Protein AF-A0A377TZC9-F1 (afdb_monomer_lite)

Secondary structure (DSSP, 8-state):
---SSHHHHHHHHHTSS------HHHHTT-TTS-----SS------------TT----HHHHHHHHHHHHHHHHHHHHHHHTT-

Foldseek 3Di:
DDDDDPVVVVVVVLVDVDDDDDDPLCQPVDPSDDDDDDPPPPDDDDDDDDDDPPDDQDPVNVVVVVVVVVVVVVSVVVSVVVVD

Sequence (84 aa):
MEANSIGAVLSVIRSTTLATLLPAAIAGQFDDVVAIELRPALLQRTACLLQRQGAWQSAAAREFITLARENSITIEQENRQSLA

Radius of gyration: 16.7 Å; chains: 1; bounding box: 38×23×42 Å

Structure (mmCIF, N/CA/C/O backbone):
data_AF-A0A377TZC9-F1
#
_entry.id   AF-A0A377TZC9-F1
#
loop_
_atom_site.group_PDB
_atom_site.id
_atom_site.type_symbol
_atom_site.label_atom_id
_atom_site.label_alt_id
_atom_site.label_comp_id
_atom_site.label_asym_id
_atom_site.label_entity_id
_atom_site.label_seq_id
_atom_site.pdbx_PDB_ins_code
_atom_site.Cartn_x
_atom_site.Cartn_y
_atom_site.Cartn_z
_atom_site.occupancy
_atom_site.B_iso_or_equiv
_atom_site.auth_seq_id
_atom_site.auth_comp_id
_atom_site.auth_asym_id
_atom_site.auth_atom_id
_atom_site.pdbx_PDB_model_num
ATOM 1 N N . MET A 1 1 ? 17.413 -12.355 -5.066 1.00 82.19 1 MET A N 1
ATOM 2 C CA . MET A 1 1 ? 17.621 -11.216 -4.147 1.00 82.19 1 MET A CA 1
ATOM 3 C C . MET A 1 1 ? 16.591 -11.325 -3.043 1.00 82.19 1 MET A C 1
ATOM 5 O O . MET A 1 1 ? 15.449 -11.637 -3.355 1.00 82.19 1 MET A O 1
ATOM 9 N N . GLU A 1 2 ? 16.979 -11.061 -1.800 1.00 88.62 2 GLU A N 1
ATOM 10 C CA . GLU A 1 2 ? 16.060 -11.007 -0.662 1.00 88.62 2 GLU A CA 1
ATOM 11 C C . GLU A 1 2 ? 16.099 -9.607 -0.049 1.00 88.62 2 GLU A C 1
ATOM 13 O O . GLU A 1 2 ? 17.169 -9.058 0.202 1.00 88.62 2 GLU A O 1
ATOM 18 N N . ALA A 1 3 ? 14.926 -9.015 0.145 1.00 91.12 3 ALA A N 1
ATOM 19 C CA . ALA A 1 3 ? 14.743 -7.729 0.800 1.00 91.12 3 ALA A CA 1
ATOM 20 C C . ALA A 1 3 ? 13.381 -7.729 1.498 1.00 91.12 3 ALA A C 1
ATOM 22 O O . ALA A 1 3 ? 12.414 -8.287 0.985 1.00 91.12 3 ALA A O 1
ATOM 23 N N . ASN A 1 4 ? 13.301 -7.092 2.664 1.00 91.94 4 ASN A N 1
ATOM 24 C CA . ASN A 1 4 ? 12.092 -7.039 3.490 1.00 91.94 4 ASN A CA 1
ATOM 25 C C . ASN A 1 4 ? 11.373 -5.679 3.423 1.00 91.94 4 ASN A C 1
ATOM 27 O O . ASN A 1 4 ? 10.454 -5.430 4.200 1.00 91.94 4 ASN A O 1
ATOM 31 N N . SER A 1 5 ? 11.786 -4.792 2.513 1.00 91.69 5 SER A N 1
ATOM 32 C CA . SER A 1 5 ? 11.146 -3.496 2.300 1.00 91.69 5 SER A CA 1
ATOM 33 C C . SER A 1 5 ? 11.231 -3.050 0.843 1.00 91.69 5 SER A C 1
ATOM 35 O O . SER A 1 5 ? 12.190 -3.355 0.132 1.00 91.69 5 SER A O 1
ATOM 37 N N . ILE A 1 6 ? 10.235 -2.274 0.411 1.00 91.19 6 ILE A N 1
ATOM 38 C CA . ILE A 1 6 ? 10.223 -1.656 -0.921 1.00 91.19 6 ILE A CA 1
ATOM 39 C C . ILE A 1 6 ? 11.395 -0.681 -1.069 1.00 91.19 6 ILE A C 1
ATOM 41 O O . ILE A 1 6 ? 12.071 -0.709 -2.089 1.00 91.19 6 ILE A O 1
ATOM 45 N N . GLY A 1 7 ? 11.704 0.112 -0.036 1.00 91.12 7 GLY A N 1
ATOM 46 C CA . GLY A 1 7 ? 12.836 1.045 -0.060 1.00 91.12 7 GLY A CA 1
ATOM 47 C C . GLY A 1 7 ? 14.185 0.360 -0.312 1.00 91.12 7 GLY A C 1
ATOM 48 O O . GLY A 1 7 ? 14.996 0.868 -1.083 1.00 91.12 7 GLY A O 1
ATOM 49 N N . ALA A 1 8 ? 14.409 -0.827 0.265 1.00 93.25 8 ALA A N 1
ATOM 50 C CA . ALA A 1 8 ? 15.617 -1.608 -0.002 1.00 93.25 8 ALA A CA 1
ATOM 51 C C . ALA A 1 8 ? 15.674 -2.101 -1.457 1.00 93.25 8 ALA A C 1
ATOM 53 O O . ALA A 1 8 ? 16.719 -2.003 -2.096 1.00 93.25 8 ALA A O 1
ATOM 54 N N . VAL A 1 9 ? 14.548 -2.578 -2.002 1.00 93.38 9 VAL A N 1
ATOM 55 C CA . VAL A 1 9 ? 14.456 -2.967 -3.419 1.00 93.38 9 VAL A CA 1
ATOM 56 C C . VAL A 1 9 ? 14.727 -1.770 -4.332 1.00 93.38 9 VAL A C 1
ATOM 58 O O . VAL A 1 9 ? 15.524 -1.893 -5.260 1.00 93.38 9 VAL A O 1
ATOM 61 N N . LEU A 1 10 ? 14.132 -0.609 -4.038 1.00 92.38 10 LEU A N 1
ATOM 62 C CA . LEU A 1 10 ? 14.350 0.633 -4.784 1.00 92.38 10 LEU A CA 1
ATOM 63 C C . LEU A 1 10 ? 15.828 1.038 -4.787 1.00 92.38 10 LEU A C 1
ATOM 65 O O . LEU A 1 10 ? 16.382 1.333 -5.838 1.00 92.38 10 LEU A O 1
ATOM 69 N N . SER A 1 11 ? 16.498 0.983 -3.635 1.00 92.62 11 SER A N 1
ATOM 70 C CA . SER A 1 11 ? 17.932 1.288 -3.532 1.00 92.62 11 SER A CA 1
ATOM 71 C C . SER A 1 11 ? 18.800 0.390 -4.432 1.00 92.62 11 SER A C 1
ATOM 73 O O . SER A 1 11 ? 19.729 0.863 -5.092 1.00 92.62 11 SER A O 1
ATOM 75 N N . VAL A 1 12 ? 18.465 -0.902 -4.530 1.00 93.88 12 VAL A N 1
ATOM 76 C CA . VAL A 1 12 ? 19.192 -1.842 -5.398 1.00 93.88 12 VAL A CA 1
ATOM 77 C C . VAL A 1 12 ? 18.945 -1.561 -6.876 1.00 93.88 12 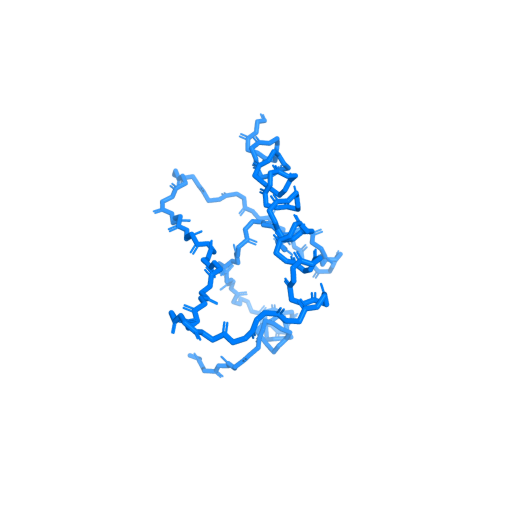VAL A C 1
ATOM 79 O O . VAL A 1 12 ? 19.901 -1.514 -7.647 1.00 93.88 12 VAL A O 1
ATOM 82 N N . ILE A 1 13 ? 17.699 -1.345 -7.301 1.00 93.69 13 ILE A N 1
ATOM 83 C CA . ILE A 1 13 ? 17.431 -1.080 -8.726 1.00 93.69 13 ILE A CA 1
ATOM 84 C C . ILE A 1 13 ? 18.006 0.269 -9.182 1.00 93.69 13 ILE A C 1
ATOM 86 O O . ILE A 1 13 ? 18.384 0.401 -10.336 1.00 93.69 13 ILE A O 1
ATOM 90 N N . ARG A 1 14 ? 18.165 1.249 -8.279 1.00 91.69 14 ARG A N 1
ATOM 91 C CA . ARG A 1 14 ? 18.835 2.530 -8.582 1.00 91.69 14 ARG A CA 1
ATOM 92 C C . ARG A 1 14 ? 20.324 2.390 -8.880 1.00 91.69 14 ARG A C 1
ATOM 94 O O . ARG A 1 14 ? 20.886 3.205 -9.600 1.00 91.69 14 ARG A O 1
ATOM 101 N N . SER A 1 15 ? 20.976 1.406 -8.269 1.00 93.00 15 SER A N 1
ATOM 102 C CA . SER A 1 15 ? 22.428 1.212 -8.341 1.00 93.00 15 SER A CA 1
ATOM 103 C C . SER A 1 15 ? 22.835 0.068 -9.275 1.00 93.00 15 SER A C 1
ATOM 105 O O . SER A 1 15 ? 24.018 -0.252 -9.381 1.00 93.00 15 SER A O 1
ATOM 107 N N . THR A 1 16 ? 21.872 -0.552 -9.964 1.00 93.31 16 THR A N 1
ATOM 108 C CA . THR A 1 16 ? 22.091 -1.713 -10.836 1.00 93.31 16 THR A CA 1
ATOM 109 C C . THR A 1 16 ? 21.253 -1.620 -12.114 1.00 93.31 16 THR A C 1
ATOM 111 O O . THR A 1 16 ? 20.494 -0.680 -12.311 1.00 93.31 16 THR A O 1
ATOM 114 N N . THR A 1 17 ? 21.382 -2.604 -13.006 1.00 93.25 17 THR A N 1
ATOM 115 C CA . THR A 1 17 ? 20.554 -2.735 -14.220 1.00 93.25 17 THR A CA 1
ATOM 116 C C . THR A 1 17 ? 19.301 -3.590 -14.005 1.00 93.25 17 THR A C 1
ATOM 118 O O . THR A 1 17 ? 18.653 -4.003 -14.967 1.00 93.25 17 THR A O 1
ATOM 121 N N . LEU A 1 18 ? 18.970 -3.912 -12.751 1.00 94.50 18 LEU A N 1
ATOM 122 C CA . LEU A 1 18 ? 17.801 -4.717 -12.416 1.00 94.50 18 LEU A CA 1
ATOM 123 C C . LEU A 1 18 ? 16.523 -3.874 -12.450 1.00 94.50 18 LEU A C 1
ATOM 125 O O . LEU A 1 18 ? 16.532 -2.684 -12.153 1.00 94.50 18 LEU A O 1
ATOM 129 N N . ALA A 1 19 ? 15.404 -4.532 -12.740 1.00 93.06 19 ALA A N 1
ATOM 130 C CA . ALA A 1 19 ? 14.066 -3.961 -12.651 1.00 93.06 19 ALA A CA 1
ATOM 131 C C . ALA A 1 19 ? 13.206 -4.787 -11.688 1.00 93.06 19 ALA A C 1
ATOM 133 O O . ALA A 1 19 ? 13.521 -5.938 -11.377 1.00 93.06 19 ALA A O 1
ATOM 134 N N . THR A 1 20 ? 12.107 -4.203 -11.216 1.00 91.75 20 THR A N 1
ATOM 135 C 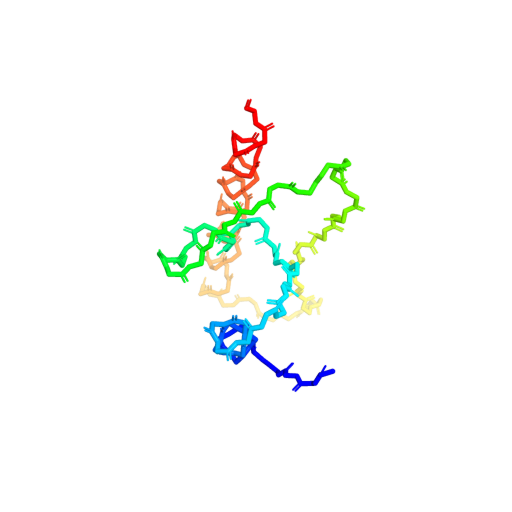CA . THR A 1 20 ? 11.183 -4.868 -10.294 1.00 91.75 20 THR A CA 1
ATOM 136 C C . THR A 1 20 ? 9.733 -4.547 -10.631 1.00 91.75 20 THR A C 1
ATOM 138 O O . THR A 1 20 ? 9.440 -3.532 -11.260 1.00 91.75 20 THR A O 1
ATOM 141 N N . LEU A 1 21 ? 8.824 -5.412 -10.185 1.00 90.56 21 LEU A N 1
ATOM 142 C CA . LEU A 1 21 ? 7.385 -5.183 -10.245 1.00 90.56 21 LEU A CA 1
ATOM 143 C C . LEU A 1 21 ? 6.911 -4.637 -8.898 1.00 90.56 21 LEU A C 1
ATOM 145 O O . LEU A 1 21 ? 7.121 -5.265 -7.858 1.00 90.56 21 LEU A O 1
ATOM 149 N N . LEU A 1 22 ? 6.243 -3.485 -8.927 1.00 88.00 22 LEU A N 1
ATOM 150 C CA . LEU A 1 22 ? 5.641 -2.852 -7.755 1.00 88.00 22 LEU A CA 1
ATOM 151 C C . LEU A 1 22 ? 4.119 -2.768 -7.910 1.00 88.00 22 LEU A C 1
ATOM 153 O O . LEU A 1 22 ? 3.615 -2.741 -9.034 1.00 88.00 22 LEU A O 1
ATOM 157 N N . PRO A 1 23 ? 3.368 -2.705 -6.797 1.00 85.94 23 PRO A N 1
ATOM 158 C CA . PRO A 1 23 ? 1.964 -2.320 -6.845 1.00 85.94 23 PRO A CA 1
ATOM 159 C C . PRO A 1 23 ? 1.800 -0.957 -7.530 1.00 85.94 23 PRO A C 1
ATOM 161 O O . PRO A 1 23 ? 2.511 -0.010 -7.191 1.00 85.94 23 PRO A O 1
ATOM 164 N N . ALA A 1 24 ? 0.839 -0.851 -8.453 1.00 82.25 24 ALA A N 1
ATOM 165 C CA . ALA A 1 24 ? 0.592 0.370 -9.228 1.00 82.25 24 ALA A CA 1
ATOM 166 C C . ALA A 1 24 ? 0.411 1.610 -8.333 1.00 82.25 24 ALA A C 1
ATOM 168 O O . ALA A 1 24 ? 1.013 2.645 -8.598 1.00 82.25 24 ALA A O 1
ATOM 169 N N . ALA A 1 25 ? -0.285 1.444 -7.203 1.00 82.81 25 ALA A N 1
ATOM 170 C CA . ALA A 1 25 ? -0.563 2.497 -6.226 1.00 82.81 25 ALA A CA 1
ATOM 171 C C . ALA A 1 25 ? 0.683 3.209 -5.661 1.00 82.81 25 ALA A C 1
ATOM 173 O O . ALA A 1 25 ? 0.563 4.308 -5.128 1.00 82.81 25 ALA A O 1
ATOM 174 N N . ILE A 1 26 ? 1.868 2.591 -5.739 1.00 84.75 26 ILE A N 1
ATOM 175 C CA . ILE A 1 26 ? 3.117 3.187 -5.241 1.00 84.75 26 ILE A CA 1
ATOM 176 C C . ILE A 1 26 ? 4.176 3.378 -6.326 1.00 84.75 26 ILE A C 1
ATOM 178 O O . ILE A 1 26 ? 5.175 4.040 -6.078 1.00 84.75 26 ILE A O 1
ATOM 182 N N . ALA A 1 27 ? 3.999 2.805 -7.519 1.00 85.50 27 ALA A N 1
ATOM 183 C CA . ALA A 1 27 ? 5.035 2.819 -8.551 1.00 85.50 27 ALA A CA 1
ATOM 184 C C . ALA A 1 27 ? 5.389 4.245 -9.012 1.00 85.50 27 ALA A C 1
ATOM 186 O O . ALA A 1 27 ? 6.553 4.519 -9.285 1.00 85.50 27 ALA A O 1
ATOM 187 N N . GLY A 1 28 ? 4.403 5.148 -9.047 1.00 81.75 28 GLY A N 1
ATOM 188 C CA . GLY A 1 28 ? 4.579 6.550 -9.442 1.00 81.75 28 GLY A CA 1
ATOM 189 C C . GLY A 1 28 ? 5.004 7.503 -8.320 1.00 81.75 28 GLY A C 1
ATOM 190 O O . GLY A 1 28 ? 5.116 8.695 -8.567 1.00 81.75 28 GLY A O 1
ATOM 191 N N . GLN A 1 29 ? 5.223 7.019 -7.093 1.00 85.81 29 GLN A N 1
ATOM 192 C CA . GLN A 1 29 ? 5.567 7.874 -5.943 1.00 85.81 29 GLN A CA 1
ATOM 193 C C . GLN A 1 29 ? 7.074 8.160 -5.815 1.00 85.81 29 GLN A C 1
ATOM 195 O O . GLN A 1 29 ? 7.510 8.748 -4.827 1.00 85.81 29 GLN A O 1
ATOM 200 N N . PHE A 1 30 ? 7.884 7.700 -6.770 1.00 85.44 30 PHE A N 1
ATOM 201 C CA . PHE A 1 30 ? 9.342 7.738 -6.694 1.00 85.44 30 PHE A CA 1
ATOM 202 C C . PHE A 1 30 ? 9.911 8.455 -7.926 1.00 85.44 30 PHE A C 1
ATOM 204 O O . PHE A 1 30 ? 9.970 7.872 -9.004 1.00 85.44 30 PHE A O 1
ATOM 211 N N . ASP A 1 31 ? 10.342 9.707 -7.757 1.00 83.38 31 ASP A N 1
ATOM 212 C CA . ASP A 1 31 ? 10.752 10.607 -8.856 1.00 83.38 31 ASP A CA 1
ATOM 213 C C . ASP A 1 31 ? 11.990 10.141 -9.641 1.00 83.38 31 ASP A C 1
ATOM 215 O O . ASP A 1 31 ? 12.257 10.559 -10.764 1.00 83.38 31 ASP A O 1
ATOM 219 N N . ASP A 1 32 ? 12.784 9.283 -9.024 1.00 85.00 32 ASP A N 1
ATOM 220 C CA . ASP A 1 32 ? 14.094 8.821 -9.463 1.00 85.00 32 ASP A CA 1
ATOM 221 C C . ASP A 1 32 ? 14.062 7.370 -9.987 1.00 85.00 32 ASP A C 1
ATOM 223 O O . ASP A 1 32 ? 15.104 6.725 -10.126 1.00 85.00 32 ASP A O 1
ATOM 227 N N . VAL A 1 33 ? 12.865 6.850 -10.287 1.00 86.94 33 VAL A N 1
ATOM 228 C CA . VAL A 1 33 ? 12.640 5.658 -11.121 1.00 86.94 33 VAL A CA 1
ATOM 229 C C . VAL A 1 33 ? 11.525 5.913 -12.130 1.00 86.94 33 VAL A C 1
ATOM 231 O O . VAL A 1 33 ? 10.601 6.681 -11.892 1.00 86.94 33 VAL A O 1
ATOM 234 N N . VAL A 1 34 ? 11.591 5.224 -13.268 1.00 88.88 34 VAL A N 1
ATOM 235 C CA . VAL A 1 34 ? 10.538 5.281 -14.286 1.00 88.88 34 VAL A CA 1
ATOM 236 C C . VAL A 1 34 ? 9.612 4.082 -14.112 1.00 88.88 34 VAL A C 1
ATOM 238 O O . VAL A 1 34 ? 10.051 2.934 -14.197 1.00 88.88 34 VAL A O 1
ATOM 241 N N . ALA A 1 35 ? 8.326 4.345 -13.888 1.00 89.25 35 ALA A N 1
ATOM 242 C CA . ALA A 1 35 ? 7.295 3.316 -13.887 1.00 89.25 35 ALA A CA 1
ATOM 243 C C . ALA A 1 35 ? 6.904 2.957 -15.330 1.00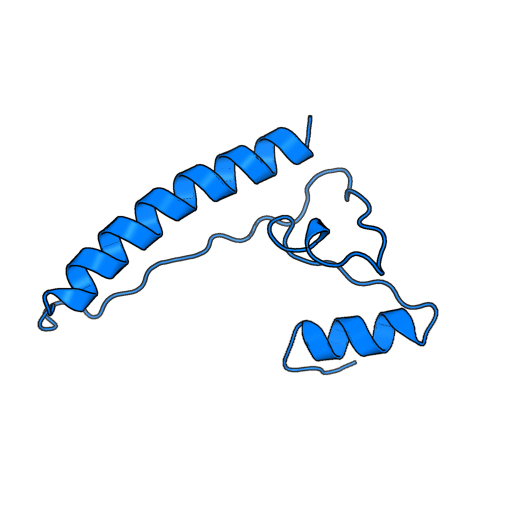 89.25 35 ALA A C 1
ATOM 245 O O . ALA A 1 35 ? 6.584 3.832 -16.133 1.00 89.25 35 ALA A O 1
ATOM 246 N N . ILE A 1 36 ? 6.921 1.663 -15.653 1.00 88.31 36 ILE A N 1
ATOM 247 C CA . ILE A 1 36 ? 6.496 1.132 -16.954 1.00 88.31 36 ILE A CA 1
ATOM 248 C C . ILE A 1 36 ? 5.283 0.235 -16.725 1.00 88.31 36 ILE A C 1
ATOM 250 O O . ILE A 1 36 ? 5.312 -0.654 -15.873 1.00 88.31 36 ILE A O 1
ATOM 254 N N . GLU A 1 37 ? 4.217 0.462 -17.490 1.00 85.00 37 GLU A N 1
ATOM 255 C CA . GLU A 1 37 ? 2.999 -0.338 -17.401 1.00 85.00 37 GLU A CA 1
ATOM 256 C C . GLU A 1 37 ? 3.240 -1.771 -17.907 1.00 85.00 37 GLU A C 1
ATOM 258 O O . GLU A 1 37 ? 3.762 -1.987 -19.004 1.00 85.00 37 GLU A O 1
ATOM 263 N N . LEU A 1 38 ? 2.828 -2.769 -17.120 1.00 84.69 38 LEU A N 1
ATOM 264 C CA . LEU A 1 38 ? 2.874 -4.171 -17.528 1.00 84.69 38 LEU A CA 1
ATOM 265 C C . LEU A 1 38 ? 1.593 -4.535 -18.291 1.00 84.69 38 LEU A C 1
ATOM 267 O O . LEU A 1 38 ? 0.514 -4.576 -17.697 1.00 84.69 38 LEU A O 1
ATOM 271 N N . ARG A 1 39 ? 1.713 -4.848 -19.588 1.00 84.69 39 ARG A N 1
ATOM 272 C CA . ARG A 1 39 ? 0.586 -5.273 -20.436 1.00 84.69 39 ARG A CA 1
ATOM 273 C C . ARG A 1 39 ? 0.707 -6.749 -20.856 1.00 84.69 39 ARG A C 1
ATOM 275 O O . ARG A 1 39 ? 1.758 -7.132 -21.370 1.00 84.69 39 ARG A O 1
ATOM 282 N N . PRO A 1 40 ? -0.357 -7.568 -20.708 1.00 80.12 40 PRO A N 1
ATOM 283 C CA . PRO A 1 40 ? -1.624 -7.249 -20.039 1.00 80.12 40 PRO A CA 1
ATOM 284 C C . PRO A 1 40 ? -1.448 -7.144 -18.513 1.00 80.12 40 PRO A C 1
ATOM 286 O O . PRO A 1 40 ? -0.448 -7.608 -17.965 1.00 80.12 40 PRO A O 1
ATOM 289 N N . ALA A 1 41 ? -2.422 -6.556 -17.814 1.00 75.31 41 ALA A N 1
ATOM 290 C CA . ALA A 1 41 ? -2.403 -6.461 -16.354 1.00 75.31 41 ALA A CA 1
ATOM 291 C C . ALA A 1 41 ? -2.592 -7.854 -15.716 1.00 75.31 41 ALA A C 1
ATOM 293 O O . ALA A 1 41 ? -3.703 -8.271 -15.400 1.00 75.31 41 ALA A O 1
ATOM 294 N N . LEU A 1 42 ? -1.494 -8.598 -15.565 1.00 69.75 42 LEU A N 1
ATOM 295 C CA . LEU A 1 42 ? -1.509 -10.014 -15.170 1.00 69.75 42 LEU A CA 1
ATOM 296 C C . LEU A 1 42 ? -1.612 -10.240 -13.656 1.00 69.75 42 LEU A C 1
ATOM 298 O O . LEU A 1 42 ? -1.986 -11.326 -13.221 1.00 69.75 42 LEU A O 1
ATOM 302 N N . LEU A 1 43 ? -1.239 -9.248 -12.845 1.00 78.75 43 LEU A N 1
ATOM 303 C CA . LEU A 1 43 ? -0.991 -9.424 -11.413 1.00 78.75 43 LEU A CA 1
ATOM 304 C C . LEU A 1 43 ? -1.861 -8.473 -10.596 1.00 78.75 43 LEU A C 1
ATOM 306 O O . LEU A 1 43 ? -1.517 -7.311 -10.400 1.00 78.75 43 LEU A O 1
ATOM 310 N N . GLN A 1 44 ? -2.977 -8.995 -10.094 1.00 79.88 44 GLN A N 1
ATOM 311 C CA . GLN A 1 44 ? -3.871 -8.286 -9.182 1.00 79.88 44 GLN A CA 1
ATOM 312 C C . GLN A 1 44 ? -3.719 -8.851 -7.771 1.00 79.88 44 GLN A C 1
ATOM 314 O O . GLN A 1 44 ? -3.690 -10.067 -7.570 1.00 79.88 44 GLN A O 1
ATOM 319 N N . ARG A 1 45 ? -3.604 -7.965 -6.781 1.00 84.44 45 ARG A N 1
ATOM 320 C CA . ARG A 1 45 ? -3.586 -8.331 -5.361 1.00 84.44 45 ARG A CA 1
ATOM 321 C C . ARG A 1 45 ? -4.632 -7.511 -4.627 1.00 84.44 45 ARG A C 1
ATOM 323 O O . ARG A 1 45 ? -4.676 -6.295 -4.777 1.00 84.44 45 ARG A O 1
ATOM 330 N N . THR A 1 46 ? -5.439 -8.176 -3.810 1.00 87.19 46 THR A N 1
ATOM 331 C CA . THR A 1 46 ? -6.466 -7.526 -2.992 1.00 87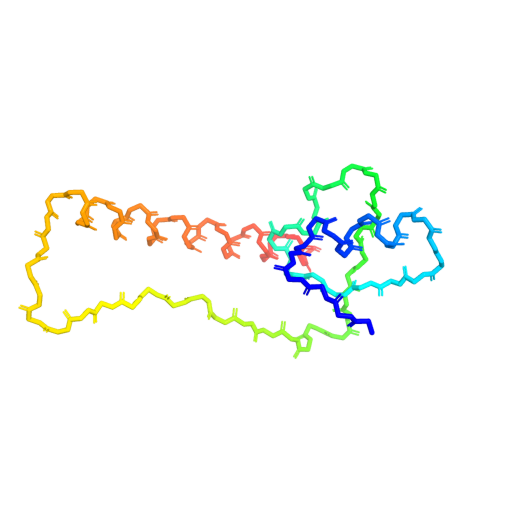.19 46 THR A CA 1
ATOM 332 C C . THR A 1 46 ? -5.900 -7.224 -1.612 1.00 87.19 46 THR A C 1
ATOM 334 O O . THR A 1 46 ? -5.479 -8.133 -0.896 1.00 87.19 46 THR A O 1
ATOM 337 N N . ALA A 1 47 ? -5.888 -5.948 -1.230 1.00 90.00 47 ALA A N 1
ATOM 338 C CA . ALA A 1 47 ? -5.649 -5.564 0.155 1.00 90.00 47 ALA A CA 1
ATOM 339 C C . ALA A 1 47 ? -6.889 -5.913 0.993 1.00 90.00 47 ALA A C 1
ATOM 341 O O . ALA A 1 47 ? -8.009 -5.560 0.627 1.00 90.00 47 ALA A O 1
ATOM 342 N N . CYS A 1 48 ? -6.692 -6.601 2.118 1.00 92.75 48 CYS A N 1
ATOM 343 C CA . CYS A 1 48 ? -7.779 -7.053 2.985 1.00 92.75 48 CYS A CA 1
ATOM 344 C C . CYS A 1 48 ? -7.671 -6.412 4.369 1.00 92.75 48 CYS A C 1
ATOM 346 O O . CYS A 1 48 ? -6.606 -6.428 4.986 1.00 92.75 48 CYS A O 1
ATOM 348 N N . LEU A 1 49 ? -8.795 -5.919 4.891 1.00 94.00 49 LEU A N 1
ATOM 349 C CA . LEU A 1 49 ? -8.905 -5.477 6.278 1.00 94.00 49 LEU A CA 1
ATOM 350 C C . LEU A 1 49 ? -9.365 -6.647 7.152 1.00 94.00 49 LEU A C 1
ATOM 352 O O . LEU A 1 49 ? -10.517 -7.071 7.073 1.00 94.00 49 LEU A O 1
ATOM 356 N N . LEU A 1 50 ? -8.466 -7.175 7.982 1.00 94.25 50 LEU A N 1
ATOM 357 C CA . LEU A 1 50 ? -8.741 -8.325 8.843 1.00 94.25 50 LEU A CA 1
ATOM 358 C C . LEU A 1 50 ? -9.093 -7.882 10.265 1.00 94.25 50 LEU A C 1
ATOM 360 O O . LEU A 1 50 ? -8.469 -6.982 10.824 1.00 94.25 50 LEU A O 1
ATOM 364 N N . GLN A 1 51 ? -10.086 -8.540 10.864 1.00 91.25 51 GLN A N 1
ATOM 365 C CA . GLN A 1 51 ? -10.521 -8.282 12.236 1.00 91.25 51 GLN A CA 1
ATOM 366 C C . GLN A 1 51 ? -10.741 -9.591 12.981 1.00 91.25 51 GLN A C 1
ATOM 368 O O . GLN A 1 51 ? -11.257 -10.561 12.427 1.00 91.25 51 GLN A O 1
ATOM 373 N N . ARG A 1 52 ? -10.388 -9.606 14.268 1.00 92.81 52 ARG A N 1
ATOM 374 C CA . ARG A 1 52 ? -10.690 -10.739 15.142 1.00 92.81 52 ARG A CA 1
ATOM 375 C C . ARG A 1 52 ? -12.174 -10.723 15.503 1.00 92.81 52 ARG A C 1
ATOM 377 O O . ARG A 1 52 ? -12.668 -9.747 16.068 1.00 92.81 52 ARG A O 1
ATOM 384 N N . GLN A 1 53 ? -12.869 -11.819 15.216 1.00 92.38 53 GLN A N 1
ATOM 385 C CA . GLN A 1 53 ? -14.279 -11.980 15.559 1.00 92.38 53 GLN A CA 1
ATOM 386 C C . GLN A 1 53 ? -14.496 -11.827 17.074 1.00 92.38 53 GLN A C 1
ATOM 388 O O . GLN A 1 53 ? -13.749 -12.386 17.877 1.00 92.38 53 GLN A O 1
ATOM 393 N N . GLY A 1 54 ? -15.504 -11.041 17.461 1.00 90.62 54 GLY A N 1
ATOM 394 C CA . GLY A 1 54 ? -15.859 -10.812 18.867 1.00 90.62 54 GLY A CA 1
ATOM 395 C C . GLY A 1 54 ? -14.854 -9.976 19.670 1.00 90.62 54 GLY A C 1
ATOM 396 O O . GLY A 1 54 ? -15.008 -9.845 20.881 1.00 90.62 54 GLY A O 1
ATOM 397 N N . ALA A 1 55 ? -13.818 -9.411 19.040 1.00 90.50 55 ALA A N 1
ATOM 398 C CA . ALA A 1 55 ? -12.904 -8.502 19.720 1.00 90.50 55 ALA A CA 1
ATOM 399 C C . ALA A 1 55 ? -13.563 -7.143 19.995 1.00 90.50 55 ALA A C 1
ATOM 401 O O . ALA A 1 55 ? -14.360 -6.649 19.197 1.00 90.50 55 ALA A O 1
ATOM 402 N N . TRP A 1 56 ? -13.178 -6.511 21.105 1.00 92.50 56 TRP A N 1
ATOM 403 C CA . TRP A 1 56 ? -13.567 -5.133 21.388 1.00 92.50 56 TRP A CA 1
ATOM 404 C C . TRP A 1 56 ? -13.051 -4.193 20.292 1.00 92.50 56 TRP A C 1
ATOM 406 O O . TRP A 1 56 ? -11.853 -4.161 20.008 1.00 92.50 56 TRP A O 1
ATOM 416 N N . GLN A 1 57 ? -13.951 -3.407 19.702 1.00 91.62 57 GLN A N 1
ATOM 417 C CA . GLN A 1 57 ? -13.600 -2.355 18.752 1.00 91.62 57 GLN A CA 1
ATOM 418 C C . GLN A 1 57 ? -13.605 -1.007 19.465 1.00 91.62 57 GLN A C 1
ATOM 420 O O . GLN A 1 57 ? -14.666 -0.498 19.839 1.00 91.62 57 GLN A O 1
ATOM 425 N N . SER A 1 58 ? -12.415 -0.430 19.634 1.00 94.94 58 SER A N 1
ATOM 426 C CA . SER A 1 58 ? -12.261 0.938 20.126 1.00 94.94 58 SER A CA 1
ATOM 427 C C . SER A 1 58 ? -12.829 1.951 19.126 1.00 94.94 58 SER A C 1
ATOM 429 O O . SER A 1 58 ? -13.011 1.640 17.947 1.00 94.94 58 SER A O 1
ATOM 431 N N . ALA A 1 59 ? -13.064 3.185 19.581 1.00 96.56 59 ALA A N 1
ATOM 432 C CA . ALA A 1 59 ? -13.430 4.286 18.689 1.00 96.56 59 ALA A CA 1
ATOM 433 C C . ALA A 1 59 ? -12.394 4.456 17.562 1.00 96.56 59 ALA A C 1
ATOM 435 O O . ALA A 1 59 ? -12.763 4.486 16.397 1.00 96.56 59 ALA A O 1
ATOM 436 N N . ALA A 1 60 ? -11.098 4.421 17.893 1.00 96.38 60 ALA A N 1
ATOM 437 C CA . ALA A 1 60 ? -10.021 4.504 16.906 1.00 96.38 60 ALA A CA 1
ATOM 438 C C . ALA A 1 60 ? -10.073 3.378 15.858 1.00 96.38 60 ALA A C 1
ATOM 440 O O . ALA A 1 60 ? -9.852 3.63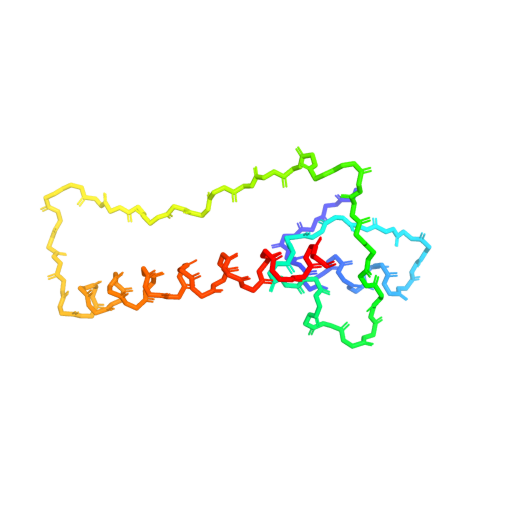3 14.679 1.00 96.38 60 ALA A O 1
ATOM 441 N N . ALA A 1 61 ? -10.395 2.142 16.261 1.00 95.62 61 ALA A N 1
ATOM 442 C CA . ALA A 1 61 ? -10.532 1.038 15.315 1.00 95.62 61 ALA A CA 1
ATOM 443 C C . ALA A 1 61 ? -11.701 1.264 14.345 1.00 95.62 61 ALA A C 1
ATOM 445 O O . ALA A 1 61 ? -11.553 1.011 13.154 1.00 95.62 61 ALA A O 1
ATOM 446 N N . ARG A 1 62 ? -12.843 1.764 14.838 1.00 94.62 62 ARG A N 1
ATOM 447 C CA . ARG A 1 62 ? -14.015 2.079 14.003 1.00 94.62 62 ARG A CA 1
ATOM 448 C C . ARG A 1 62 ? -13.699 3.170 12.989 1.00 94.62 62 ARG A C 1
ATOM 450 O O . ARG A 1 62 ? -13.917 2.952 11.803 1.00 94.62 62 ARG A O 1
ATOM 457 N N . GLU A 1 63 ? -13.109 4.272 13.443 1.00 97.69 63 GLU A N 1
ATOM 458 C CA . GLU A 1 63 ? -12.717 5.371 12.557 1.00 97.69 63 GLU A CA 1
ATOM 459 C C . GLU A 1 63 ? -11.670 4.923 11.530 1.00 97.69 63 GLU A C 1
ATOM 461 O O . GLU A 1 63 ? -11.796 5.228 10.347 1.00 97.69 63 GLU A O 1
ATOM 466 N N . PHE A 1 64 ? -10.687 4.108 11.929 1.00 96.38 64 PHE A N 1
ATOM 467 C CA . PHE A 1 64 ? -9.720 3.540 10.987 1.00 96.38 64 PHE A CA 1
ATOM 468 C C . PHE A 1 64 ? -10.388 2.670 9.913 1.00 96.38 64 PHE A C 1
ATOM 470 O O . PHE A 1 64 ? -10.025 2.765 8.745 1.00 96.38 64 PHE A O 1
ATOM 477 N N . ILE A 1 65 ? -11.364 1.829 10.277 1.00 95.81 65 ILE A N 1
ATOM 478 C CA . ILE A 1 65 ? -12.101 0.993 9.312 1.00 95.81 65 ILE A CA 1
ATOM 479 C C . ILE A 1 65 ? -12.836 1.865 8.291 1.00 95.81 65 ILE A C 1
ATOM 481 O O . ILE A 1 65 ? -12.819 1.542 7.102 1.00 95.81 65 ILE A O 1
ATOM 485 N N . THR A 1 66 ? -13.471 2.946 8.747 1.00 96.50 66 THR A N 1
ATOM 486 C CA . THR A 1 66 ? -14.147 3.916 7.877 1.00 96.50 66 THR A CA 1
ATOM 487 C C . THR A 1 66 ? -13.153 4.539 6.901 1.00 96.50 66 THR A C 1
ATOM 489 O O . THR A 1 66 ? -13.311 4.377 5.691 1.00 96.50 66 THR A O 1
ATOM 492 N N . LEU A 1 67 ? -12.064 5.120 7.415 1.00 97.06 67 LEU A N 1
ATOM 493 C CA . LEU A 1 67 ? -11.028 5.752 6.596 1.00 97.06 67 LEU A CA 1
ATOM 494 C C . LEU A 1 67 ? -10.391 4.772 5.605 1.00 97.06 67 LEU A C 1
ATOM 496 O O . LEU A 1 67 ? -10.192 5.107 4.440 1.00 97.06 67 LEU A O 1
ATOM 500 N N . ALA A 1 68 ? -10.086 3.545 6.032 1.00 96.19 68 ALA A N 1
ATOM 501 C CA . ALA A 1 68 ? -9.480 2.536 5.168 1.00 96.19 68 ALA A CA 1
ATOM 502 C C . ALA A 1 68 ? -10.395 2.160 3.990 1.00 96.19 68 ALA A C 1
ATOM 504 O O . ALA A 1 68 ? -9.913 1.966 2.875 1.00 96.19 68 ALA A O 1
ATOM 505 N N . ARG A 1 69 ? -11.714 2.082 4.215 1.00 95.00 69 ARG A N 1
ATOM 506 C CA . ARG A 1 69 ? -12.694 1.807 3.153 1.00 95.00 69 ARG A CA 1
ATOM 507 C C . ARG A 1 69 ? -12.805 2.968 2.174 1.00 95.00 69 ARG A C 1
ATOM 509 O O . ARG A 1 69 ? -12.773 2.730 0.971 1.00 95.00 69 ARG A O 1
ATOM 516 N N . GLU A 1 70 ? -12.881 4.198 2.667 1.00 95.44 70 GLU A N 1
ATOM 517 C CA . GLU A 1 70 ? -12.921 5.394 1.817 1.00 95.44 70 GLU A CA 1
ATOM 518 C C . GLU A 1 70 ? -11.674 5.486 0.930 1.00 95.44 70 GLU A C 1
ATOM 520 O O . GLU A 1 70 ? -11.786 5.591 -0.289 1.00 95.44 70 GLU A O 1
ATOM 525 N N . ASN A 1 71 ? -10.485 5.318 1.518 1.00 93.19 71 ASN A N 1
ATOM 526 C CA . ASN A 1 71 ? -9.226 5.329 0.773 1.00 93.19 71 ASN A CA 1
ATOM 527 C C . ASN A 1 71 ? -9.138 4.191 -0.253 1.00 93.19 71 ASN A C 1
ATOM 529 O O . ASN A 1 71 ? -8.573 4.385 -1.326 1.00 93.19 71 ASN A O 1
ATOM 533 N N . SER A 1 72 ? -9.705 3.012 0.036 1.00 91.06 72 SER A N 1
ATOM 534 C CA . SER A 1 72 ? -9.688 1.895 -0.919 1.00 91.06 72 SER A CA 1
ATOM 535 C C . SER A 1 72 ? -10.419 2.221 -2.224 1.00 91.06 72 SER A C 1
ATOM 537 O O . SER A 1 72 ? -9.952 1.827 -3.290 1.00 91.06 72 SER A O 1
ATOM 539 N N . ILE A 1 73 ? -11.508 2.996 -2.149 1.00 89.25 73 ILE A N 1
ATOM 540 C CA . ILE A 1 73 ? -12.263 3.450 -3.322 1.00 89.25 73 ILE A CA 1
ATOM 541 C C . ILE A 1 73 ? -11.414 4.429 -4.137 1.00 89.25 73 ILE A C 1
ATOM 543 O O . ILE A 1 73 ? -11.302 4.272 -5.352 1.00 89.25 73 ILE A O 1
ATOM 547 N N . THR A 1 74 ? -10.780 5.400 -3.474 1.00 87.94 74 THR A N 1
ATOM 548 C CA . THR A 1 74 ? -9.903 6.383 -4.128 1.00 87.94 74 THR A CA 1
ATOM 549 C C . THR A 1 74 ? -8.735 5.703 -4.844 1.00 87.94 74 THR A C 1
ATOM 551 O O . THR A 1 74 ? -8.520 5.938 -6.030 1.00 87.94 74 THR A O 1
ATOM 554 N N . ILE A 1 75 ? -8.040 4.783 -4.168 1.00 84.50 75 ILE A N 1
ATOM 555 C CA . ILE A 1 75 ? -6.899 4.049 -4.737 1.00 84.50 75 ILE A CA 1
ATOM 556 C C . ILE A 1 75 ? -7.330 3.207 -5.949 1.00 84.50 75 ILE A C 1
ATOM 558 O O . ILE A 1 75 ? -6.598 3.110 -6.934 1.00 84.50 75 ILE A O 1
ATOM 562 N N . GLU A 1 76 ? -8.512 2.582 -5.914 1.00 81.94 76 GLU A N 1
ATOM 563 C CA . GLU A 1 76 ? -9.022 1.828 -7.066 1.00 81.94 76 GLU A CA 1
ATOM 564 C C . GLU A 1 76 ? -9.296 2.742 -8.271 1.00 81.94 76 GLU A C 1
ATOM 566 O O . GLU A 1 76 ? -8.987 2.380 -9.410 1.00 81.94 76 GLU A O 1
ATOM 571 N N . GLN A 1 77 ? -9.844 3.934 -8.031 1.00 80.94 77 GLN A N 1
ATOM 572 C CA . GLN A 1 77 ? -10.107 4.920 -9.079 1.00 80.94 77 GLN A CA 1
ATOM 573 C C . GLN A 1 77 ? -8.813 5.444 -9.706 1.00 80.94 77 GLN A C 1
ATOM 575 O O . GLN A 1 77 ? -8.705 5.462 -10.932 1.00 80.94 77 GLN A O 1
ATOM 580 N N . GLU A 1 78 ? -7.823 5.809 -8.891 1.00 77.81 78 GLU A N 1
ATOM 581 C CA . GLU A 1 78 ? -6.507 6.273 -9.351 1.00 77.81 78 GLU A CA 1
ATOM 582 C C . GLU A 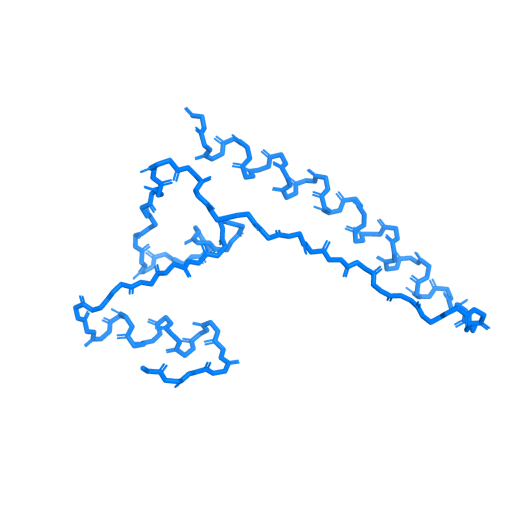1 78 ? -5.796 5.206 -10.188 1.00 77.81 78 GLU A C 1
ATOM 584 O O . GLU A 1 78 ? -5.340 5.480 -11.300 1.00 77.81 78 GLU A O 1
ATOM 589 N N . ASN A 1 79 ? -5.781 3.958 -9.710 1.00 74.62 79 ASN A N 1
ATOM 590 C CA . ASN A 1 79 ? -5.192 2.847 -10.456 1.00 74.62 79 ASN A CA 1
ATOM 591 C C . ASN A 1 79 ? -5.893 2.629 -11.803 1.00 74.62 79 ASN A C 1
ATOM 593 O O . ASN A 1 79 ? -5.233 2.325 -12.791 1.00 74.62 79 ASN A O 1
ATOM 597 N N . ARG A 1 80 ? -7.220 2.796 -11.869 1.00 70.38 80 ARG A N 1
ATOM 598 C CA . ARG A 1 80 ? -7.980 2.667 -13.120 1.00 70.38 80 ARG A CA 1
ATOM 599 C C . ARG A 1 80 ? -7.686 3.805 -14.099 1.00 70.38 80 ARG A C 1
ATOM 601 O O . ARG A 1 80 ? -7.631 3.551 -15.296 1.00 70.38 80 ARG A O 1
ATOM 608 N N . GLN A 1 81 ? -7.496 5.030 -13.607 1.00 62.78 81 GLN A N 1
ATOM 609 C CA . GLN A 1 81 ? -7.147 6.187 -14.439 1.00 62.78 81 GLN A CA 1
ATOM 610 C C . GLN A 1 81 ? -5.716 6.108 -14.974 1.00 62.78 81 GLN A C 1
ATOM 612 O O . GLN A 1 81 ? -5.487 6.467 -16.119 1.00 62.78 81 GLN A O 1
ATOM 617 N N . SER A 1 82 ? -4.770 5.576 -14.196 1.00 61.47 82 SER A N 1
ATOM 618 C CA . SER A 1 82 ? -3.391 5.350 -14.655 1.00 61.47 82 SER A CA 1
ATOM 619 C C . SER A 1 82 ? -3.262 4.262 -15.737 1.00 61.47 82 SER A C 1
ATOM 621 O O . SER A 1 82 ? -2.182 4.113 -16.307 1.00 61.47 82 SER A O 1
ATOM 623 N N . LEU A 1 83 ? -4.317 3.478 -15.985 1.00 56.69 83 LEU A N 1
ATOM 624 C CA . LEU A 1 83 ? -4.376 2.423 -17.007 1.00 56.69 83 LEU A CA 1
ATOM 625 C C . LEU A 1 83 ? -5.069 2.880 -18.311 1.00 56.69 83 LEU A C 1
ATOM 627 O O . LEU A 1 83 ? -5.131 2.092 -19.257 1.00 56.69 83 LEU A O 1
ATOM 631 N N . ALA A 1 84 ? -5.628 4.097 -18.351 1.00 45.88 84 ALA A N 1
ATOM 632 C CA . ALA A 1 84 ? -6.350 4.668 -19.495 1.00 45.88 84 ALA A CA 1
ATOM 633 C C . ALA A 1 84 ? -5.472 5.659 -20.273 1.00 45.88 84 ALA A C 1
ATOM 635 O O . ALA A 1 84 ? -5.523 5.612 -21.524 1.00 45.88 84 ALA A O 1
#

InterPro domains:
  IPR005119 LysR, substrate-binding [PF03466] (1-71)

pLDDT: mean 87.4, std 9.26, range [45.88, 97.69]

Organism: Klebsiella pneumoniae (NCBI:txid573)